Protein AF-A0A1G2EVB0-F1 (afdb_monomer)

pLDDT: mean 92.01, std 11.73, range [47.59, 98.5]

Foldseek 3Di:
DPPPPDDPLNVLLVLLVVLLVVLVVLLVCCVVVVDCVPPDLVVLVVLLVVLVVQLVVCVVVVSVSSNNSSVSSSVSSVSSSVSND

Solvent-accessible surface area (backbone atoms only — not comparable to full-atom values): 4493 Å² total; per-residue (Å²): 134,76,87,79,75,63,53,72,66,54,49,38,34,49,54,14,51,52,46,33,50,54,31,49,52,51,33,50,47,35,70,75,66,68,58,55,87,88,68,54,66,72,56,45,56,52,49,30,52,52,21,49,53,48,14,55,49,15,55,76,71,68,37,60,36,39,18,52,18,22,45,54,25,24,53,36,42,49,53,40,46,67,76,66,110

Mean predicted aligned error: 4.55 Å

Secondary structure (DSSP, 8-state):
-GGGS--HHHHHHHHHHHHHHHHHHHHHHHHHH---TT--HHHHHHHHHHHHHHHHHHHHHT-HHHHHHHHHHHHHHHHHHHTT-

Structure (mmCIF, N/CA/C/O backbone):
data_AF-A0A1G2EVB0-F1
#
_entry.id   AF-A0A1G2EVB0-F1
#
loop_
_atom_site.group_PDB
_atom_site.id
_atom_site.type_symbol
_atom_site.label_atom_id
_atom_site.label_alt_id
_atom_site.label_comp_id
_atom_site.label_asym_id
_atom_site.label_entity_id
_atom_site.label_seq_id
_atom_site.pdbx_PDB_ins_code
_atom_site.Cartn_x
_atom_site.Cartn_y
_atom_site.Cartn_z
_atom_site.occupancy
_atom_site.B_iso_or_equiv
_atom_site.auth_seq_id
_atom_site.auth_comp_id
_atom_site.auth_asym_id
_atom_site.auth_atom_id
_atom_site.pdbx_PDB_model_num
ATOM 1 N N . MET A 1 1 ? 18.990 -25.202 -9.931 1.00 47.59 1 MET A N 1
ATOM 2 C CA . MET A 1 1 ? 18.193 -24.713 -11.082 1.00 47.59 1 MET A CA 1
ATOM 3 C C . MET A 1 1 ? 17.191 -23.591 -10.750 1.00 47.59 1 MET A C 1
ATOM 5 O O . MET A 1 1 ? 16.596 -23.061 -11.672 1.00 47.59 1 MET A O 1
ATOM 9 N N . LEU A 1 2 ? 17.053 -23.142 -9.489 1.00 49.38 2 LEU A N 1
ATOM 10 C CA . LEU A 1 2 ? 16.116 -22.066 -9.092 1.00 49.38 2 LEU A CA 1
ATOM 11 C C . LEU A 1 2 ? 16.651 -20.628 -9.281 1.00 49.38 2 LEU A C 1
ATOM 13 O O . LEU A 1 2 ? 15.887 -19.670 -9.247 1.00 49.38 2 LEU A O 1
ATOM 17 N N . ARG A 1 3 ? 17.959 -20.449 -9.519 1.00 51.16 3 ARG A N 1
ATOM 18 C CA . ARG A 1 3 ? 18.592 -19.119 -9.656 1.00 51.16 3 ARG A CA 1
ATOM 19 C C . ARG A 1 3 ? 18.222 -18.355 -10.937 1.00 51.16 3 ARG A C 1
ATOM 21 O O . ARG A 1 3 ? 18.508 -17.167 -11.006 1.00 51.16 3 ARG A O 1
ATOM 28 N N . LYS A 1 4 ? 17.607 -19.010 -11.931 1.00 51.44 4 LYS A N 1
ATOM 29 C CA . LYS A 1 4 ? 17.271 -18.418 -13.242 1.00 51.44 4 LYS A CA 1
ATOM 30 C C . LYS A 1 4 ? 15.827 -17.906 -13.370 1.00 51.44 4 LYS A C 1
ATOM 32 O O . LYS A 1 4 ? 15.514 -17.326 -14.397 1.00 51.44 4 LYS A O 1
ATOM 37 N N . ILE A 1 5 ? 14.959 -18.113 -12.374 1.00 55.62 5 ILE A N 1
ATOM 38 C CA . ILE A 1 5 ? 13.502 -17.964 -12.575 1.00 55.62 5 ILE A CA 1
ATOM 39 C C . ILE A 1 5 ? 12.977 -16.547 -12.298 1.00 55.62 5 ILE A C 1
ATOM 41 O O . ILE A 1 5 ? 11.958 -16.168 -12.855 1.00 55.62 5 ILE A O 1
ATOM 45 N N . PHE A 1 6 ? 13.677 -15.714 -11.526 1.00 58.25 6 PHE A N 1
ATOM 46 C CA . PHE A 1 6 ? 13.186 -14.365 -11.232 1.00 58.25 6 PHE A CA 1
ATOM 47 C C . PHE A 1 6 ? 14.197 -13.310 -11.659 1.00 58.25 6 PHE A C 1
ATOM 49 O O . PHE A 1 6 ? 15.151 -13.035 -10.920 1.00 58.25 6 PHE A O 1
ATOM 56 N N . SER A 1 7 ? 13.965 -12.715 -12.836 1.00 81.81 7 SER A N 1
ATOM 57 C CA . SER A 1 7 ? 14.554 -11.420 -13.192 1.00 81.81 7 SER A CA 1
ATOM 58 C C . SER A 1 7 ? 14.257 -10.407 -12.080 1.00 81.81 7 SER A C 1
ATOM 60 O O . SER A 1 7 ? 13.271 -10.556 -11.352 1.00 81.81 7 SER A O 1
ATOM 62 N N . LEU A 1 8 ? 15.109 -9.388 -11.920 1.00 81.06 8 LEU A N 1
ATOM 63 C CA . LEU A 1 8 ? 14.887 -8.319 -10.937 1.00 81.06 8 LEU A CA 1
ATOM 64 C C . LEU A 1 8 ? 13.468 -7.745 -11.067 1.00 81.06 8 LEU A C 1
ATOM 66 O O . LEU A 1 8 ? 12.753 -7.631 -10.079 1.00 81.06 8 LEU A O 1
ATOM 70 N N . GLU A 1 9 ? 13.031 -7.526 -12.304 1.00 83.50 9 GLU A N 1
ATOM 71 C CA . GLU A 1 9 ? 11.681 -7.094 -12.649 1.00 83.50 9 GLU A CA 1
ATOM 72 C C . GLU A 1 9 ? 10.592 -8.029 -12.100 1.00 83.50 9 GLU A C 1
ATOM 74 O O . GLU A 1 9 ? 9.666 -7.566 -11.439 1.00 83.50 9 GLU A O 1
ATOM 79 N N . THR A 1 10 ? 10.719 -9.348 -12.283 1.00 87.38 10 THR A N 1
ATOM 80 C CA . THR A 1 10 ? 9.720 -10.302 -11.765 1.00 87.38 10 THR A CA 1
ATOM 81 C C . THR A 1 10 ? 9.648 -10.249 -10.235 1.00 87.38 10 THR A C 1
ATOM 83 O O . THR A 1 10 ? 8.568 -10.382 -9.659 1.00 87.38 10 THR A O 1
ATOM 86 N N . ARG A 1 11 ? 10.779 -10.011 -9.552 1.00 88.50 11 ARG A N 1
ATOM 87 C CA . ARG A 1 11 ? 10.801 -9.852 -8.086 1.00 88.50 11 ARG A CA 1
ATOM 88 C C . ARG A 1 11 ? 10.098 -8.577 -7.648 1.00 88.50 11 ARG A C 1
ATOM 90 O O . ARG A 1 11 ? 9.322 -8.630 -6.702 1.00 88.50 11 ARG A O 1
ATOM 97 N N . VAL A 1 12 ? 10.348 -7.466 -8.340 1.00 91.69 12 VAL A N 1
ATOM 98 C CA . VAL A 1 12 ? 9.711 -6.172 -8.059 1.00 91.69 12 VAL A CA 1
ATOM 99 C C . VAL A 1 12 ? 8.198 -6.271 -8.251 1.00 91.69 12 VAL A C 1
ATOM 101 O O . VAL A 1 12 ? 7.441 -5.864 -7.373 1.00 91.69 12 VAL A O 1
ATOM 104 N N . TRP A 1 13 ? 7.748 -6.899 -9.339 1.00 93.19 13 TRP A N 1
ATOM 105 C CA . TRP A 1 13 ? 6.327 -7.171 -9.563 1.00 93.19 13 TRP A CA 1
ATOM 106 C C . TRP A 1 13 ? 5.723 -8.063 -8.481 1.00 93.19 13 TRP A C 1
ATOM 108 O O . TRP A 1 13 ? 4.672 -7.738 -7.935 1.00 93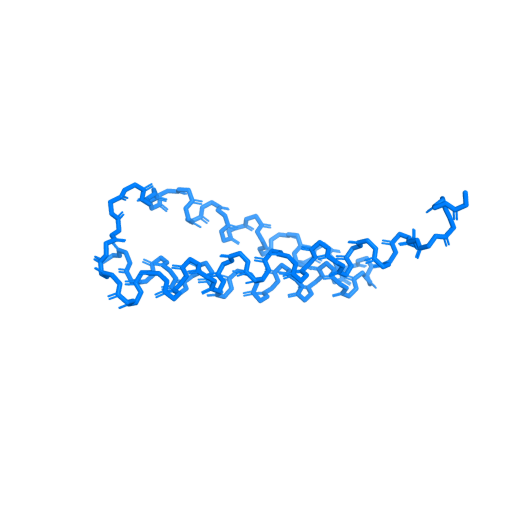.19 13 TRP A O 1
ATOM 118 N N . THR A 1 14 ? 6.402 -9.155 -8.125 1.00 93.62 14 THR A N 1
ATOM 119 C CA . THR A 1 14 ? 5.923 -10.069 -7.079 1.00 93.62 14 THR A CA 1
ATOM 120 C C . THR A 1 14 ? 5.817 -9.355 -5.730 1.00 93.62 14 THR A C 1
ATOM 122 O O . THR A 1 14 ? 4.802 -9.484 -5.051 1.00 93.62 14 THR A O 1
ATOM 125 N N . ALA A 1 15 ? 6.819 -8.554 -5.358 1.00 93.19 15 ALA A N 1
ATOM 126 C CA . ALA A 1 15 ? 6.794 -7.762 -4.131 1.00 93.19 15 ALA A CA 1
ATOM 127 C C . ALA A 1 15 ? 5.642 -6.744 -4.130 1.00 93.19 15 ALA A C 1
ATOM 129 O O . ALA A 1 15 ? 4.939 -6.617 -3.129 1.00 93.19 15 ALA A O 1
ATOM 130 N N . GLY A 1 16 ? 5.405 -6.074 -5.263 1.00 94.94 16 GLY A N 1
ATOM 131 C CA . GLY A 1 16 ? 4.277 -5.162 -5.434 1.00 94.94 16 GLY A CA 1
ATOM 132 C C . GLY A 1 16 ? 2.925 -5.855 -5.247 1.00 94.94 16 GLY A C 1
ATOM 133 O O . GLY A 1 16 ? 2.084 -5.365 -4.497 1.00 94.94 16 GLY A O 1
ATOM 134 N N . VAL A 1 17 ? 2.736 -7.029 -5.858 1.00 96.31 17 VAL A N 1
ATOM 135 C CA . VAL A 1 17 ? 1.511 -7.831 -5.702 1.00 96.31 17 VAL A CA 1
ATOM 136 C C . VAL A 1 17 ? 1.316 -8.270 -4.251 1.00 96.31 17 VAL A C 1
ATOM 138 O O . VAL A 1 17 ? 0.219 -8.124 -3.717 1.00 96.31 17 VAL A O 1
ATOM 141 N N . VAL A 1 18 ? 2.368 -8.760 -3.589 1.00 96.56 18 VAL A N 1
ATOM 142 C CA . VAL A 1 18 ? 2.290 -9.169 -2.177 1.00 96.56 18 VAL A CA 1
ATOM 143 C C . VAL A 1 18 ? 1.916 -7.987 -1.279 1.00 96.56 18 VAL A C 1
ATOM 145 O O . VAL A 1 18 ? 1.055 -8.146 -0.417 1.00 96.56 18 VAL A O 1
ATOM 148 N N . ASN A 1 19 ? 2.493 -6.801 -1.505 1.00 97.19 19 ASN A N 1
ATOM 149 C CA . ASN A 1 19 ? 2.136 -5.590 -0.759 1.00 97.19 19 ASN A CA 1
ATOM 150 C C . ASN A 1 19 ? 0.645 -5.248 -0.908 1.00 97.19 19 ASN A C 1
ATOM 152 O O . ASN A 1 19 ? -0.050 -5.033 0.084 1.00 97.19 19 ASN A O 1
ATOM 156 N N . VAL A 1 20 ? 0.140 -5.248 -2.144 1.00 98.12 20 VAL A N 1
ATOM 157 C CA . VAL A 1 20 ? -1.273 -4.961 -2.433 1.00 98.12 20 VAL A CA 1
ATOM 158 C C . VAL A 1 20 ? -2.194 -5.980 -1.763 1.00 98.12 20 VAL A C 1
ATOM 160 O O . VAL A 1 20 ? -3.165 -5.591 -1.118 1.00 98.12 20 VAL A O 1
ATOM 163 N N . LEU A 1 21 ? -1.881 -7.274 -1.867 1.00 98.12 21 LEU A N 1
ATOM 164 C CA . LEU A 1 21 ? -2.687 -8.331 -1.254 1.00 98.12 21 LEU A CA 1
ATOM 165 C C . LEU A 1 21 ? -2.695 -8.239 0.274 1.00 98.12 21 LEU A C 1
ATOM 167 O O . LEU A 1 2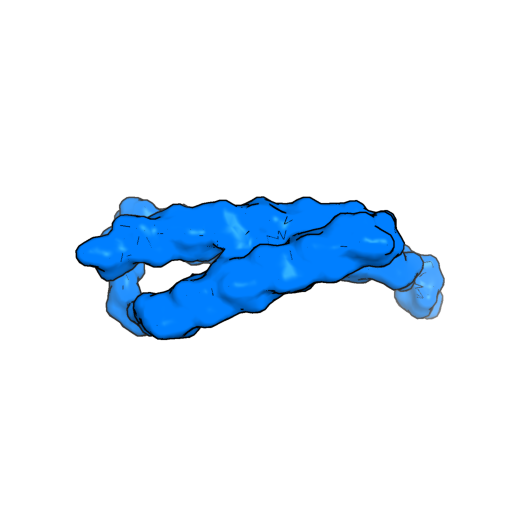1 ? -3.753 -8.397 0.878 1.00 98.12 21 LEU A O 1
ATOM 171 N N . ALA A 1 22 ? -1.556 -7.935 0.900 1.00 97.12 22 ALA A N 1
ATOM 172 C CA . ALA A 1 22 ? -1.479 -7.763 2.348 1.00 97.12 22 ALA A CA 1
ATOM 173 C C . ALA A 1 22 ? -2.417 -6.645 2.834 1.00 97.12 22 ALA A C 1
ATOM 175 O O . ALA A 1 22 ? -3.198 -6.849 3.765 1.00 97.12 22 ALA A O 1
ATOM 176 N N . TRP A 1 23 ? -2.407 -5.489 2.162 1.00 97.75 23 TRP A N 1
ATOM 177 C CA . TRP A 1 23 ? -3.298 -4.383 2.515 1.00 97.75 23 TRP A CA 1
ATOM 178 C C . TRP A 1 23 ? -4.763 -4.645 2.166 1.00 97.75 23 TRP A C 1
ATOM 180 O O . TRP A 1 23 ? -5.642 -4.228 2.918 1.00 97.75 23 TRP A O 1
ATOM 190 N N . ALA A 1 24 ? -5.042 -5.363 1.077 1.00 97.94 24 ALA A N 1
ATOM 191 C CA . ALA A 1 24 ? -6.402 -5.758 0.723 1.00 97.94 24 ALA A CA 1
ATOM 192 C C . ALA A 1 24 ? -7.009 -6.693 1.782 1.00 97.94 24 ALA A C 1
ATOM 194 O O . ALA A 1 24 ? -8.139 -6.474 2.215 1.00 97.94 24 ALA A O 1
ATOM 195 N N . LEU A 1 25 ? -6.239 -7.678 2.262 1.00 97.44 25 LEU A N 1
ATOM 196 C CA . LEU A 1 25 ? -6.657 -8.583 3.338 1.00 97.44 25 LEU A CA 1
ATOM 197 C C . LEU A 1 25 ? -6.844 -7.847 4.669 1.00 97.44 25 LEU A C 1
ATOM 199 O O . LEU A 1 25 ? -7.800 -8.117 5.400 1.00 97.44 25 LEU A O 1
ATOM 203 N N . GLN A 1 26 ? -5.968 -6.887 4.983 1.00 96.00 26 GLN A N 1
ATOM 204 C CA . GLN A 1 26 ? -6.134 -6.041 6.166 1.00 96.00 26 GLN A CA 1
ATOM 205 C C . GLN A 1 26 ? -7.424 -5.214 6.080 1.00 96.00 26 GLN A C 1
ATOM 207 O O . GLN A 1 26 ? -8.186 -5.161 7.046 1.00 96.00 26 GLN A O 1
ATOM 212 N N . LEU A 1 27 ? -7.692 -4.600 4.925 1.00 96.81 27 LEU A N 1
ATOM 213 C CA . LEU A 1 27 ? -8.909 -3.829 4.679 1.00 96.81 27 LEU A CA 1
ATOM 214 C C . LEU A 1 27 ? -10.161 -4.696 4.819 1.00 96.81 27 LEU A C 1
ATOM 216 O O . LEU A 1 27 ? -11.094 -4.322 5.528 1.00 96.81 27 LEU A O 1
ATOM 220 N N . GLU A 1 28 ? -10.161 -5.875 4.203 1.00 97.00 28 GLU A N 1
ATOM 221 C CA . GLU A 1 28 ? -11.242 -6.846 4.340 1.00 97.00 28 GLU A CA 1
ATOM 222 C C . GLU A 1 28 ? -11.469 -7.237 5.806 1.00 97.00 28 GLU A C 1
ATOM 224 O O . GLU A 1 28 ? -12.610 -7.255 6.274 1.00 97.00 28 GLU A O 1
ATOM 229 N N . THR A 1 29 ? -10.389 -7.496 6.547 1.00 95.44 29 THR A N 1
ATOM 230 C CA . THR A 1 29 ? -10.456 -7.848 7.970 1.00 95.44 29 THR A CA 1
ATOM 231 C C . THR A 1 29 ? -11.113 -6.734 8.778 1.00 95.44 29 THR A C 1
ATOM 233 O O . THR A 1 29 ? -12.027 -7.010 9.554 1.00 95.44 29 THR A O 1
ATOM 236 N N . VAL A 1 30 ? -10.719 -5.475 8.568 1.00 96.00 30 VAL A N 1
ATOM 237 C CA . VAL A 1 30 ? -11.307 -4.319 9.268 1.00 96.00 30 VAL A CA 1
ATOM 238 C C . VAL A 1 30 ? -12.784 -4.144 8.910 1.00 96.00 30 VAL A C 1
ATOM 240 O O . VAL A 1 30 ? -13.613 -3.966 9.803 1.00 96.00 30 VAL A O 1
ATOM 243 N N . ILE A 1 31 ? -13.147 -4.265 7.629 1.00 96.50 31 ILE A N 1
ATOM 244 C CA . ILE A 1 31 ? -14.542 -4.153 7.174 1.00 96.50 31 ILE A CA 1
ATOM 245 C C . ILE A 1 31 ? -15.419 -5.240 7.808 1.00 96.50 31 ILE A C 1
ATOM 247 O O . ILE A 1 31 ? -16.517 -4.940 8.284 1.00 96.50 31 ILE A O 1
ATOM 251 N N . ARG A 1 32 ? -14.947 -6.494 7.819 1.00 96.88 32 ARG A N 1
ATOM 252 C CA . ARG A 1 32 ? -15.721 -7.645 8.308 1.00 96.88 32 ARG A CA 1
ATOM 253 C C . ARG A 1 32 ? -15.808 -7.695 9.827 1.00 96.88 32 ARG A C 1
ATOM 255 O O . ARG A 1 32 ? -16.880 -7.941 10.366 1.00 96.88 32 ARG A O 1
ATOM 262 N N . THR A 1 33 ? -14.685 -7.498 10.512 1.00 95.56 33 THR A N 1
ATOM 263 C CA . THR A 1 33 ? -14.607 -7.688 11.969 1.00 95.56 33 THR A CA 1
ATOM 264 C C . THR A 1 33 ? -14.949 -6.429 12.750 1.00 95.56 33 THR A C 1
ATOM 266 O O . THR A 1 33 ? -15.255 -6.528 13.935 1.00 95.56 33 THR A O 1
ATOM 269 N N . ARG A 1 34 ? -14.859 -5.248 12.116 1.00 90.38 34 ARG A N 1
ATOM 270 C CA . ARG A 1 34 ? -14.895 -3.932 12.779 1.00 90.38 34 ARG A CA 1
ATOM 271 C C . ARG A 1 34 ? -13.863 -3.784 13.898 1.00 90.38 34 ARG A C 1
ATOM 273 O O . ARG A 1 34 ? -13.922 -2.826 14.662 1.00 90.38 34 ARG A O 1
ATOM 280 N N . ASN A 1 35 ? -12.912 -4.713 13.991 1.00 89.31 35 ASN A N 1
ATOM 281 C CA . ASN A 1 35 ? -11.895 -4.693 15.013 1.00 89.31 35 ASN A CA 1
ATOM 282 C C . ASN A 1 35 ? -10.655 -3.976 14.485 1.00 89.31 35 ASN A C 1
ATOM 284 O O . ASN A 1 35 ? -9.977 -4.456 13.577 1.00 89.31 35 ASN A O 1
ATOM 288 N N . VAL A 1 36 ? -10.362 -2.834 15.095 1.00 90.50 36 VAL A N 1
ATOM 289 C CA . VAL A 1 36 ? -9.169 -2.028 14.819 1.00 90.50 36 VAL A CA 1
ATOM 290 C C . VAL A 1 36 ? -8.167 -2.070 15.977 1.00 90.50 36 VAL A C 1
ATOM 292 O O . VAL A 1 36 ? -7.146 -1.385 15.943 1.00 90.50 36 VAL A O 1
ATOM 295 N N . SER 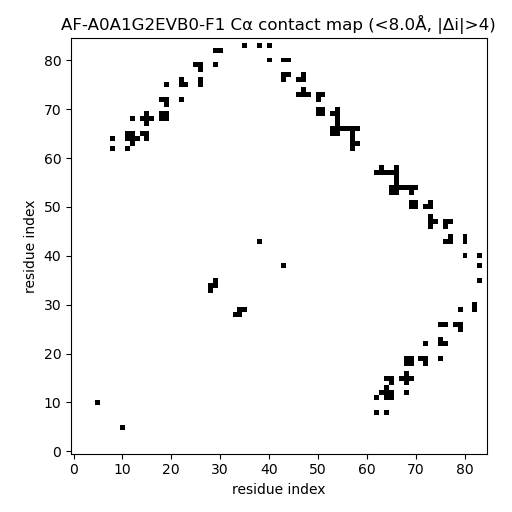A 1 37 ? -8.422 -2.892 17.006 1.00 84.00 37 SER A N 1
ATOM 296 C CA . SER A 1 37 ? -7.513 -3.061 18.138 1.00 84.00 37 SER A CA 1
ATOM 297 C C . SER A 1 37 ? -6.158 -3.575 17.645 1.00 84.00 37 SER A C 1
ATOM 299 O O . SER A 1 37 ? -6.081 -4.651 17.051 1.00 84.00 37 SER A O 1
ATOM 301 N N . GLY A 1 38 ? -5.095 -2.810 17.893 1.00 86.31 38 GLY A N 1
ATOM 302 C CA . GLY A 1 38 ? -3.738 -3.135 17.444 1.00 86.31 38 GLY A CA 1
ATOM 303 C C . GLY A 1 38 ? -3.295 -2.421 16.164 1.00 86.31 38 GLY A C 1
ATOM 304 O O . GLY A 1 38 ? -2.110 -2.468 15.838 1.00 86.31 38 GLY A O 1
ATOM 305 N N . LEU A 1 39 ? -4.186 -1.702 15.472 1.00 91.81 39 LEU A N 1
ATOM 306 C CA . LEU A 1 39 ? -3.788 -0.811 14.382 1.00 91.81 39 LEU A CA 1
ATOM 307 C C . LEU A 1 39 ? -3.301 0.529 14.941 1.00 91.81 39 LEU A C 1
ATOM 309 O O . LEU A 1 39 ? -4.029 1.253 15.615 1.00 91.81 39 LEU A O 1
ATOM 313 N N . SER A 1 40 ? -2.046 0.868 14.648 1.00 95.06 40 SER A N 1
ATOM 314 C CA . SER A 1 40 ? -1.452 2.146 15.039 1.00 95.06 40 SER A CA 1
ATOM 315 C C . SER A 1 40 ? -1.689 3.192 13.952 1.00 95.06 40 SER A C 1
ATOM 317 O O . SER A 1 40 ? -1.094 3.126 12.875 1.00 95.06 40 SER A O 1
ATOM 319 N N . VAL A 1 41 ? -2.532 4.186 14.246 1.00 95.12 41 VAL A N 1
ATOM 320 C CA . VAL A 1 41 ? -2.814 5.317 13.344 1.00 95.12 41 VAL A CA 1
ATOM 321 C C . VAL A 1 41 ? -1.529 6.029 12.883 1.00 95.12 41 VAL A C 1
ATOM 323 O O . VAL A 1 41 ? -1.368 6.204 11.673 1.00 95.12 41 VAL A O 1
ATOM 326 N N . PRO A 1 42 ? -0.559 6.364 13.765 1.00 97.44 42 PRO A N 1
ATOM 327 C CA . PRO A 1 42 ? 0.716 6.937 13.326 1.00 97.44 42 PRO A CA 1
ATOM 328 C C . PRO A 1 42 ? 1.483 6.052 12.334 1.00 97.44 42 PRO A C 1
ATOM 330 O O . PRO A 1 42 ? 2.059 6.563 11.374 1.00 97.44 42 PRO A O 1
ATOM 333 N N . MET A 1 43 ? 1.462 4.728 12.525 1.00 97.06 43 MET A N 1
ATOM 334 C CA . MET A 1 43 ? 2.130 3.791 11.615 1.00 97.06 43 MET A CA 1
ATOM 335 C C . MET A 1 43 ? 1.440 3.717 10.253 1.00 97.06 43 MET A C 1
ATOM 337 O O . MET A 1 43 ? 2.125 3.633 9.237 1.00 97.06 43 MET A O 1
ATOM 341 N N . LEU A 1 44 ? 0.106 3.784 10.212 1.00 97.06 44 LEU A N 1
ATOM 342 C CA . LEU A 1 44 ? -0.643 3.826 8.955 1.00 97.06 44 LEU A CA 1
ATOM 343 C C . LEU A 1 44 ? -0.323 5.100 8.162 1.00 97.06 44 LEU A C 1
ATOM 345 O O . LEU A 1 44 ? -0.035 5.017 6.970 1.00 97.06 44 LEU A O 1
ATOM 349 N N . ILE A 1 45 ? -0.288 6.261 8.825 1.00 97.94 45 ILE A N 1
ATOM 350 C CA . ILE A 1 45 ? 0.076 7.544 8.197 1.00 97.94 45 ILE A CA 1
ATOM 351 C C . ILE A 1 45 ? 1.503 7.490 7.638 1.00 97.94 45 ILE A C 1
ATOM 353 O O . ILE A 1 45 ? 1.731 7.837 6.476 1.00 97.94 45 ILE A O 1
ATOM 357 N N . LEU A 1 46 ? 2.460 7.011 8.438 1.00 98.00 46 LEU A N 1
ATOM 358 C CA . LEU A 1 46 ? 3.844 6.851 7.997 1.00 98.00 46 LEU A CA 1
ATOM 359 C C . LEU A 1 46 ? 3.947 5.880 6.810 1.00 98.00 46 LEU A C 1
ATOM 361 O O . LEU A 1 46 ? 4.647 6.162 5.837 1.00 98.00 46 LEU A O 1
ATOM 365 N N . GLY A 1 47 ? 3.213 4.767 6.861 1.00 97.06 47 GLY A N 1
ATOM 366 C CA . GLY A 1 47 ? 3.146 3.782 5.785 1.00 97.06 47 GLY A CA 1
ATOM 367 C C . GLY A 1 47 ? 2.610 4.362 4.475 1.00 97.06 47 GLY A C 1
ATOM 368 O O . GLY A 1 47 ? 3.150 4.057 3.413 1.00 97.06 47 GLY A O 1
ATOM 369 N N . ILE A 1 48 ? 1.600 5.236 4.529 1.00 98.25 48 ILE A N 1
ATOM 370 C CA . ILE A 1 48 ? 1.086 5.945 3.345 1.00 98.25 48 ILE A CA 1
ATOM 371 C C . ILE A 1 48 ? 2.174 6.842 2.751 1.00 98.25 48 ILE A C 1
ATOM 373 O O . ILE A 1 48 ? 2.423 6.776 1.547 1.00 98.25 48 ILE A O 1
ATOM 377 N N . TYR A 1 49 ? 2.863 7.634 3.580 1.00 98.25 49 TYR A N 1
ATOM 378 C CA . TYR A 1 49 ? 3.928 8.521 3.105 1.00 98.25 49 TYR A CA 1
ATOM 379 C C . TYR A 1 49 ? 5.049 7.738 2.411 1.00 98.25 49 TYR A C 1
ATOM 381 O O . TYR A 1 49 ? 5.412 8.055 1.279 1.00 98.25 49 TYR A O 1
ATOM 389 N N . ILE A 1 50 ? 5.529 6.664 3.048 1.00 97.81 50 ILE A N 1
ATOM 390 C CA . ILE A 1 50 ? 6.559 5.779 2.491 1.00 97.81 50 ILE A CA 1
ATOM 391 C C . ILE A 1 50 ? 6.109 5.219 1.139 1.00 97.81 50 ILE A C 1
ATOM 393 O O . ILE A 1 50 ? 6.844 5.327 0.157 1.00 97.81 50 ILE A O 1
ATOM 397 N N . GLN A 1 51 ? 4.899 4.665 1.053 1.00 98.25 51 GLN A N 1
ATOM 398 C CA . GLN A 1 51 ? 4.402 4.095 -0.198 1.00 98.25 51 GLN A CA 1
ATOM 399 C C . GLN A 1 51 ? 4.299 5.146 -1.310 1.00 98.25 51 GLN A C 1
ATOM 401 O O . GLN A 1 51 ? 4.724 4.885 -2.433 1.00 98.25 51 GLN A O 1
ATOM 406 N N . LEU A 1 52 ? 3.837 6.363 -1.013 1.00 98.38 52 LEU A N 1
ATOM 407 C CA . LEU A 1 52 ? 3.812 7.447 -1.999 1.00 98.38 52 LEU A CA 1
ATOM 408 C C . LEU A 1 52 ? 5.224 7.843 -2.460 1.00 98.38 52 LEU A C 1
ATOM 410 O O . LEU A 1 52 ? 5.448 8.015 -3.661 1.00 98.38 52 LEU A O 1
ATOM 414 N N . THR A 1 53 ? 6.193 7.932 -1.544 1.00 98.25 53 THR A N 1
ATOM 415 C CA . THR A 1 53 ? 7.598 8.206 -1.887 1.00 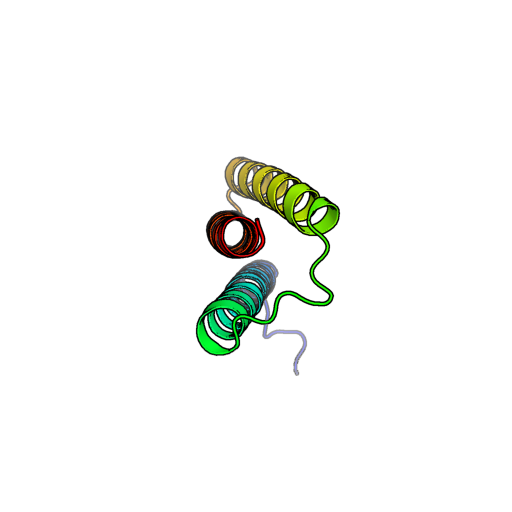98.25 53 THR A CA 1
ATOM 416 C C . THR A 1 53 ? 8.177 7.119 -2.796 1.00 98.25 53 THR A C 1
ATOM 418 O O . THR A 1 53 ? 8.780 7.430 -3.827 1.00 98.25 53 THR A O 1
ATOM 421 N N . PHE A 1 54 ? 7.968 5.840 -2.469 1.00 97.25 54 PHE A N 1
ATOM 422 C CA . PHE A 1 54 ? 8.470 4.730 -3.281 1.00 97.25 54 PHE A CA 1
ATOM 423 C C . PHE A 1 54 ? 7.720 4.572 -4.607 1.00 97.25 54 PHE A C 1
ATOM 425 O O . PHE A 1 54 ? 8.341 4.184 -5.599 1.00 97.25 54 PHE A O 1
ATOM 432 N N . ALA A 1 55 ? 6.437 4.937 -4.674 1.00 97.88 55 ALA A N 1
ATOM 433 C CA . ALA A 1 55 ? 5.712 5.024 -5.936 1.00 97.88 55 ALA A CA 1
ATOM 434 C C . ALA A 1 55 ? 6.354 6.082 -6.847 1.00 97.88 55 ALA A C 1
ATOM 436 O O . ALA A 1 55 ? 6.737 5.777 -7.976 1.00 97.88 55 ALA A O 1
ATOM 437 N N . GLN A 1 56 ? 6.577 7.302 -6.346 1.00 98.06 56 GLN A N 1
ATOM 438 C CA . GLN A 1 56 ? 7.252 8.360 -7.109 1.00 98.06 56 GLN A CA 1
ATOM 439 C C . GLN A 1 56 ? 8.654 7.946 -7.576 1.00 98.06 56 GLN A C 1
ATOM 441 O O . GLN A 1 56 ? 9.049 8.261 -8.701 1.00 98.06 56 GLN A O 1
ATOM 446 N N . LEU A 1 57 ? 9.403 7.234 -6.730 1.00 97.19 57 LEU A N 1
ATOM 447 C CA . LEU A 1 57 ? 10.711 6.696 -7.093 1.00 97.19 57 LEU A CA 1
ATOM 448 C C . LEU A 1 57 ? 10.601 5.675 -8.235 1.00 97.19 57 LEU A C 1
ATOM 450 O O . LEU A 1 57 ? 11.323 5.801 -9.223 1.00 97.19 57 LEU A O 1
ATOM 454 N N . GLY A 1 58 ? 9.657 4.732 -8.135 1.00 96.12 58 GLY A N 1
ATOM 455 C CA . GLY A 1 58 ? 9.400 3.729 -9.171 1.00 96.12 58 GLY A CA 1
ATOM 456 C C . GLY A 1 58 ? 9.016 4.365 -10.507 1.00 96.12 58 GLY A C 1
ATOM 457 O O . GLY A 1 58 ? 9.533 3.972 -11.549 1.00 96.12 58 GLY A O 1
ATOM 458 N N . TRP A 1 59 ? 8.205 5.429 -10.484 1.00 97.25 59 TRP A N 1
ATOM 459 C CA . TRP A 1 59 ? 7.880 6.207 -11.684 1.00 97.25 59 TRP A CA 1
ATOM 460 C C . TRP A 1 59 ? 9.129 6.820 -12.332 1.00 97.25 59 TRP A C 1
ATOM 462 O O . TRP A 1 59 ? 9.362 6.647 -13.528 1.00 97.25 59 TRP A O 1
ATOM 472 N N . LYS A 1 60 ? 9.968 7.506 -11.542 1.00 97.19 60 LYS A N 1
ATOM 473 C CA . LYS A 1 60 ? 11.202 8.147 -12.038 1.00 97.19 60 LYS A CA 1
ATOM 474 C C . LYS A 1 60 ? 12.190 7.136 -12.624 1.00 97.19 60 LYS A C 1
ATOM 476 O O . LYS A 1 60 ? 12.856 7.445 -13.608 1.00 97.19 60 LYS A O 1
ATOM 481 N N . GLN A 1 61 ? 12.268 5.943 -12.038 1.00 94.94 61 GLN A N 1
ATOM 482 C CA . GLN A 1 61 ? 13.154 4.863 -12.482 1.00 94.94 61 GLN A CA 1
ATOM 483 C C . GLN A 1 61 ? 12.539 3.984 -13.584 1.00 94.94 61 GLN A C 1
ATOM 485 O O . GLN A 1 61 ? 13.218 3.103 -14.104 1.00 94.94 61 GLN A O 1
ATOM 490 N N . LYS A 1 62 ? 11.282 4.242 -13.984 1.00 94.31 62 LYS A N 1
ATOM 491 C CA . LYS A 1 62 ? 10.499 3.414 -14.922 1.00 9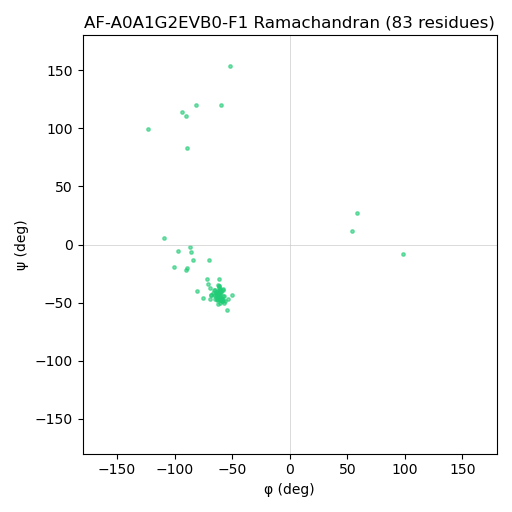4.31 62 LYS A CA 1
ATOM 492 C C . LYS A 1 62 ? 10.322 1.961 -14.448 1.00 94.31 62 LYS A C 1
ATOM 494 O O . LYS A 1 62 ? 10.119 1.057 -15.256 1.00 94.31 62 LYS A O 1
ATOM 499 N N . GLU A 1 63 ? 10.354 1.741 -13.137 1.00 93.44 63 GLU A N 1
ATOM 500 C CA . GLU A 1 63 ? 10.089 0.453 -12.498 1.00 93.44 63 GLU A CA 1
ATOM 501 C C . GLU A 1 63 ? 8.592 0.321 -12.196 1.00 93.44 63 GLU A C 1
ATOM 503 O O . GLU A 1 63 ? 8.105 0.601 -11.096 1.00 93.44 63 GLU A O 1
ATOM 508 N N . TRP A 1 64 ? 7.834 -0.096 -13.210 1.00 92.44 64 TRP A N 1
ATOM 509 C CA . TRP A 1 64 ? 6.370 -0.105 -13.163 1.00 92.44 64 TRP A CA 1
ATOM 510 C C . TRP A 1 64 ? 5.787 -0.997 -12.066 1.00 92.44 64 TRP A C 1
ATOM 512 O O . TRP A 1 64 ? 4.790 -0.620 -11.453 1.00 92.44 64 TRP A O 1
ATOM 522 N N . GLY A 1 65 ? 6.421 -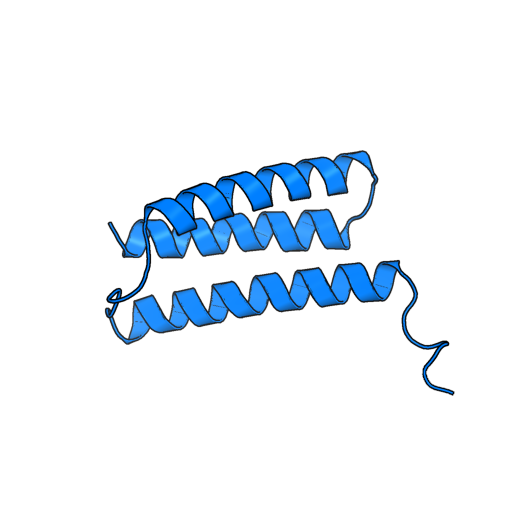2.135 -11.769 1.00 92.44 65 GLY A N 1
ATOM 523 C CA . GLY A 1 65 ? 5.981 -3.017 -10.685 1.00 92.44 65 GLY A CA 1
ATOM 524 C C . GLY A 1 65 ? 6.053 -2.345 -9.310 1.00 92.44 65 GLY A C 1
ATOM 525 O O . GLY A 1 65 ? 5.123 -2.473 -8.515 1.00 92.44 65 GLY A O 1
ATOM 526 N N . GLN A 1 66 ? 7.107 -1.559 -9.056 1.00 95.50 66 GLN A N 1
ATOM 527 C CA . GLN A 1 66 ? 7.235 -0.778 -7.827 1.00 95.50 66 GLN A CA 1
ATOM 528 C C . GLN A 1 66 ? 6.213 0.357 -7.804 1.00 95.50 66 GLN A C 1
ATOM 530 O O . GLN A 1 66 ? 5.533 0.539 -6.796 1.00 95.50 66 GLN A O 1
ATOM 535 N N . PHE A 1 67 ? 6.084 1.101 -8.910 1.00 97.50 67 PHE A N 1
ATOM 536 C CA . PHE A 1 67 ? 5.126 2.202 -9.002 1.00 97.50 67 PHE A CA 1
ATOM 537 C C . PHE A 1 67 ? 3.706 1.736 -8.669 1.00 97.50 67 PHE A C 1
ATOM 539 O O . PHE A 1 67 ? 3.094 2.253 -7.735 1.00 97.50 67 PHE A O 1
ATOM 546 N N . TRP A 1 68 ? 3.205 0.726 -9.384 1.00 97.50 68 TRP A N 1
ATOM 547 C CA . TRP A 1 68 ? 1.840 0.240 -9.200 1.00 97.50 68 TRP A CA 1
ATOM 548 C C . TRP A 1 68 ? 1.640 -0.444 -7.848 1.00 97.50 68 TRP A C 1
ATOM 550 O O . TRP A 1 68 ? 0.652 -0.161 -7.171 1.00 97.50 68 TRP A O 1
ATOM 560 N N . GLY A 1 69 ? 2.583 -1.290 -7.418 1.00 97.69 69 GLY A N 1
ATOM 561 C CA . GLY A 1 69 ? 2.492 -1.991 -6.135 1.00 97.69 69 GLY A CA 1
ATOM 562 C C . GLY A 1 69 ? 2.444 -1.047 -4.931 1.00 97.69 69 GLY A C 1
ATOM 563 O O . GLY A 1 69 ? 1.698 -1.288 -3.981 1.00 97.69 69 GLY A O 1
ATOM 564 N N . MET A 1 70 ? 3.196 0.054 -4.988 1.00 98.25 70 MET A N 1
ATOM 565 C CA . MET A 1 70 ? 3.210 1.066 -3.932 1.00 98.25 70 MET A CA 1
ATOM 566 C C . MET A 1 70 ? 2.021 2.028 -4.035 1.00 98.25 70 MET A C 1
ATOM 568 O O . MET A 1 70 ? 1.424 2.360 -3.016 1.00 98.25 70 MET A O 1
ATOM 572 N N . ALA A 1 71 ? 1.627 2.450 -5.242 1.00 98.25 71 ALA A N 1
ATOM 573 C CA . ALA A 1 71 ? 0.495 3.359 -5.428 1.00 98.25 71 ALA A CA 1
ATOM 574 C C . ALA A 1 71 ? -0.833 2.721 -4.989 1.00 98.25 71 ALA A C 1
ATOM 576 O O . ALA A 1 71 ? -1.594 3.328 -4.236 1.00 98.25 71 ALA A O 1
ATOM 577 N N . ILE A 1 72 ? -1.093 1.480 -5.412 1.00 98.19 72 ILE A N 1
ATOM 578 C CA . ILE A 1 72 ? -2.298 0.744 -5.007 1.00 98.19 72 ILE A CA 1
ATOM 579 C C . ILE A 1 72 ? -2.245 0.435 -3.509 1.00 98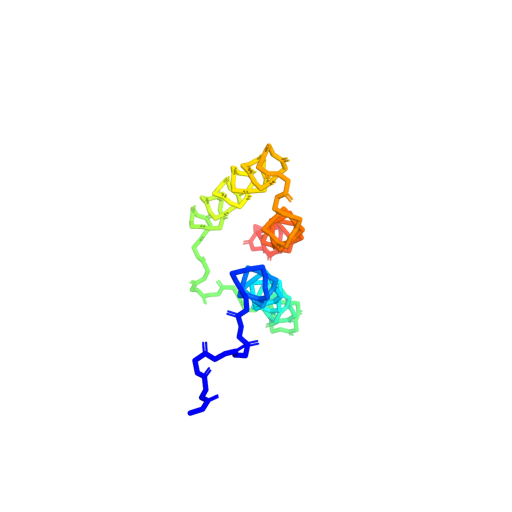.19 72 ILE A C 1
ATOM 581 O O . ILE A 1 72 ? -3.243 0.612 -2.811 1.00 98.19 72 ILE A O 1
ATOM 585 N N . GLY A 1 73 ? -1.080 0.032 -2.997 1.00 98.06 73 GLY A N 1
ATOM 586 C C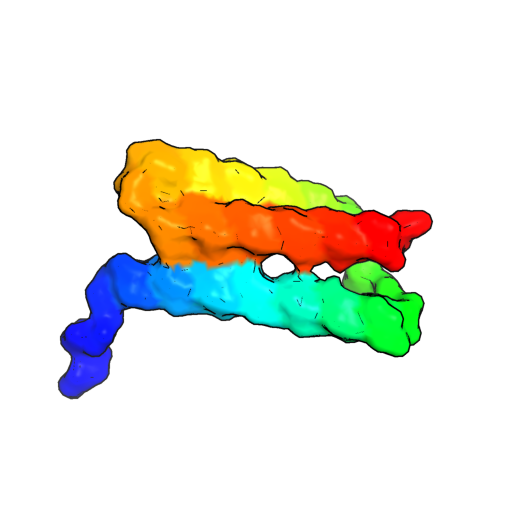A . GLY A 1 73 ? -0.893 -0.189 -1.568 1.00 98.06 73 GLY A CA 1
ATOM 587 C C . GLY A 1 73 ? -1.202 1.063 -0.738 1.00 98.06 73 GLY A C 1
ATOM 588 O O . GLY A 1 73 ? -1.960 0.971 0.221 1.00 98.06 73 GLY A O 1
ATOM 589 N N . ALA A 1 74 ? -0.743 2.250 -1.156 1.00 98.25 74 ALA A N 1
ATOM 590 C CA . ALA A 1 74 ? -1.050 3.514 -0.482 1.00 98.25 74 ALA A CA 1
ATOM 591 C C . ALA A 1 74 ? -2.559 3.805 -0.429 1.00 98.25 74 ALA A C 1
ATOM 593 O O . ALA A 1 74 ? -3.062 4.253 0.605 1.00 98.25 74 ALA A O 1
ATOM 594 N N . ILE A 1 75 ? -3.291 3.526 -1.514 1.00 98.50 75 ILE A N 1
ATOM 595 C CA . ILE A 1 75 ? -4.754 3.674 -1.562 1.00 98.50 75 ILE A CA 1
ATOM 596 C C . ILE A 1 75 ? -5.416 2.733 -0.548 1.00 98.50 75 ILE A C 1
ATOM 598 O O . ILE A 1 75 ? -6.261 3.168 0.235 1.00 98.50 75 ILE A O 1
ATOM 602 N N . LEU A 1 76 ? -5.006 1.462 -0.514 1.00 98.06 76 LEU A N 1
ATOM 603 C CA . LEU A 1 76 ? -5.567 0.472 0.408 1.00 98.06 76 LEU A CA 1
ATOM 604 C C . LEU A 1 76 ? -5.243 0.799 1.871 1.00 98.06 76 LEU A C 1
ATOM 606 O O . LEU A 1 76 ? -6.135 0.759 2.717 1.00 98.06 76 LEU A O 1
ATOM 610 N N . THR A 1 77 ? -4.005 1.195 2.176 1.00 97.88 77 THR A N 1
ATOM 611 C CA . THR A 1 77 ? -3.627 1.658 3.519 1.00 97.88 77 THR A CA 1
ATOM 612 C C . THR A 1 77 ? -4.426 2.893 3.930 1.00 97.88 77 THR A C 1
ATOM 614 O O . THR A 1 77 ? -4.850 2.987 5.080 1.00 97.88 77 THR A O 1
ATOM 617 N N . SER A 1 78 ? -4.688 3.819 3.001 1.00 98.12 78 SER A N 1
ATOM 618 C CA . SER A 1 78 ? -5.529 4.994 3.266 1.00 98.12 78 SER A CA 1
ATOM 619 C C . SER A 1 78 ? -6.975 4.600 3.570 1.00 98.12 78 SER A C 1
ATOM 621 O O . SER A 1 78 ? -7.573 5.152 4.488 1.00 98.12 78 SER A O 1
ATOM 623 N N . ALA A 1 79 ? -7.527 3.607 2.867 1.00 97.25 79 ALA A N 1
ATOM 624 C CA . ALA A 1 79 ? -8.852 3.073 3.172 1.00 97.25 79 ALA A CA 1
ATOM 625 C C . ALA A 1 79 ? -8.904 2.430 4.570 1.00 97.25 79 ALA A C 1
ATOM 627 O O . ALA A 1 79 ? -9.851 2.669 5.316 1.00 97.25 79 ALA A O 1
ATOM 628 N N . VAL A 1 80 ? -7.869 1.675 4.962 1.00 96.88 80 VAL A N 1
ATOM 629 C CA . VAL A 1 80 ? -7.751 1.123 6.325 1.00 96.88 80 VAL A CA 1
ATOM 630 C C . VAL A 1 80 ? -7.702 2.242 7.366 1.00 96.88 80 VAL A C 1
ATOM 632 O O . VAL A 1 80 ? -8.419 2.174 8.363 1.00 96.88 80 VAL A O 1
ATOM 635 N N . LEU A 1 81 ? -6.898 3.283 7.128 1.00 97.12 81 LEU A N 1
ATOM 636 C CA . LEU A 1 81 ? -6.805 4.445 8.013 1.00 97.12 81 LEU A CA 1
ATOM 637 C C . LEU A 1 81 ? -8.167 5.125 8.193 1.00 97.12 81 LEU A C 1
ATOM 639 O O . LEU A 1 81 ? -8.568 5.367 9.325 1.00 97.12 81 LEU A O 1
ATOM 643 N N . LEU A 1 82 ? -8.898 5.374 7.103 1.00 96.50 82 LEU A N 1
ATOM 644 C CA . LEU A 1 82 ? -10.223 6.003 7.151 1.00 96.50 82 LEU A CA 1
ATOM 645 C C . LEU A 1 82 ? -11.251 5.192 7.946 1.00 96.50 82 LEU A C 1
ATOM 647 O O . LEU A 1 82 ? -12.156 5.775 8.524 1.00 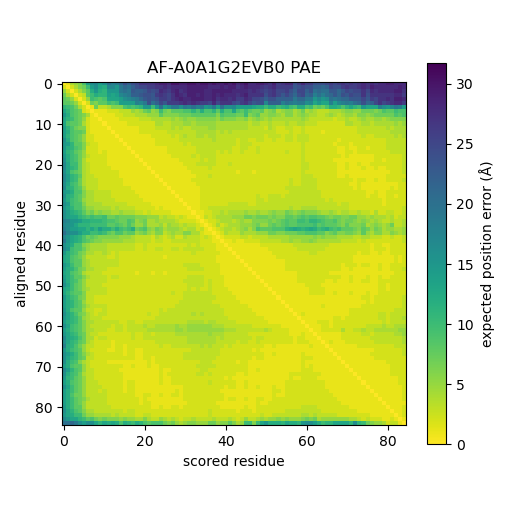96.50 82 LEU A O 1
ATOM 651 N N . LEU A 1 83 ? -11.121 3.865 7.973 1.00 93.56 83 LEU A N 1
ATOM 652 C CA . LEU A 1 83 ? -11.990 2.986 8.762 1.00 93.56 83 LEU A CA 1
ATOM 653 C C . LEU A 1 83 ? -11.524 2.810 10.215 1.00 93.56 83 LEU A C 1
ATOM 655 O O . LEU A 1 83 ? -12.207 2.142 10.989 1.00 93.56 83 LEU A O 1
ATOM 659 N N . THR A 1 84 ? -10.352 3.347 10.560 1.00 89.81 84 THR A N 1
ATOM 660 C CA . THR A 1 84 ? -9.762 3.279 11.904 1.00 89.81 84 THR A CA 1
ATOM 661 C C . THR A 1 84 ? -9.968 4.573 12.701 1.00 89.81 84 THR A C 1
ATOM 663 O O . THR A 1 84 ? -9.845 4.548 13.924 1.00 89.81 84 THR A O 1
ATOM 666 N N . LEU A 1 85 ? -10.259 5.687 12.020 1.00 83.88 85 LEU A N 1
ATOM 667 C CA . LEU A 1 85 ? -10.624 6.981 12.612 1.00 83.88 85 LEU A CA 1
ATOM 668 C C . LEU A 1 85 ? -12.116 7.025 12.963 1.00 83.88 85 LEU A C 1
ATOM 670 O O . LEU A 1 85 ? -12.433 7.654 13.995 1.00 83.88 85 LEU A O 1
#

Organism: NCBI:txid1801724

Radius of gyration: 14.51 Å; Cα contacts (8 Å, |Δi|>4): 85; chains: 1; bounding box: 34×33×33 Å

Nearest PDB structures (foldseek):
  4rng-assembly4_C-2  TM=9.397E-01  e=6.438E-02  Thermodesulfovibrio yellowstonii DSM 11347
  4rng-assembly2_D  TM=9.422E-01  e=7.615E-02  Thermodesulfovibrio yellowstonii DSM 11347
  4x5m-assembly2_B  TM=8.458E-01  e=3.679E-02  Escherichia coli UMEA 3162-1
  4qnc-assembly1_A  TM=9.495E-01  e=1.260E-01  Leptospira biflexa serovar Patoc strain 'Patoc 1 (Paris)'
  5uhs-assembly1_B  TM=9.036E-01  e=2.609E-01  Leptospira biflexa serovar Patoc strain 'Patoc 1 (Paris)'

Sequence (85 aa):
MLRKIFSLETRVWTAGVVNVLAWALQLETVIRTRNVSGLSVPMLILGIYIQLTFAQLGWKQKEWGQFWGMAIGAILTSAVLLLTL